Protein AF-G7Q068-F1 (afdb_monomer)

Structure (mmCIF, N/CA/C/O backbone):
data_AF-G7Q068-F1
#
_entry.id   AF-G7Q068-F1
#
loop_
_atom_site.group_PDB
_atom_site.id
_atom_site.type_symbol
_atom_site.label_atom_id
_atom_site.label_alt_id
_atom_site.label_comp_id
_atom_site.label_asym_id
_atom_site.label_entity_id
_atom_site.label_seq_id
_atom_site.pdbx_PDB_ins_code
_atom_site.Cartn_x
_atom_site.Cartn_y
_atom_site.Cartn_z
_atom_site.occupancy
_atom_site.B_iso_or_equiv
_atom_site.auth_seq_id
_atom_site.auth_comp_id
_atom_site.auth_asym_id
_atom_site.auth_atom_id
_atom_site.pdbx_PDB_model_num
ATOM 1 N N . GLU A 1 1 ? -30.791 -3.104 24.856 1.00 81.62 1 GLU A N 1
ATOM 2 C CA . GLU A 1 1 ? -31.524 -4.392 24.750 1.00 81.62 1 GLU A CA 1
ATOM 3 C C . GLU A 1 1 ? -32.665 -4.423 23.731 1.00 81.62 1 GLU A C 1
ATOM 5 O O . GLU A 1 1 ? -32.746 -5.387 22.985 1.00 81.62 1 GLU A O 1
ATOM 10 N N . PHE A 1 2 ? -33.564 -3.428 23.658 1.00 93.94 2 PHE A N 1
ATOM 11 C CA . PHE A 1 2 ? -34.673 -3.449 22.680 1.00 93.94 2 PHE A CA 1
ATOM 12 C C . PHE A 1 2 ? -34.201 -3.574 21.220 1.00 93.94 2 PHE A C 1
ATOM 14 O O . PHE A 1 2 ? -34.739 -4.391 20.489 1.00 93.94 2 PHE A O 1
ATOM 21 N N . ILE A 1 3 ? -33.162 -2.836 20.826 1.00 92.94 3 ILE A N 1
ATOM 22 C CA . ILE A 1 3 ? -32.616 -2.845 19.458 1.00 92.94 3 ILE A CA 1
ATOM 23 C C . ILE A 1 3 ? -31.998 -4.210 19.100 1.00 92.94 3 ILE A C 1
ATOM 25 O O . ILE A 1 3 ? -32.353 -4.803 18.086 1.00 92.94 3 ILE A O 1
ATOM 29 N N . GLU A 1 4 ? -31.159 -4.768 19.976 1.00 92.75 4 GLU A N 1
ATOM 30 C CA . GLU A 1 4 ? -30.537 -6.087 19.768 1.00 92.75 4 GLU A CA 1
ATOM 31 C C . GLU A 1 4 ? -31.563 -7.222 19.651 1.00 92.75 4 GLU A C 1
ATOM 33 O O . GLU A 1 4 ? -31.410 -8.111 18.818 1.00 92.75 4 GLU A O 1
ATOM 38 N N . ARG A 1 5 ? -32.669 -7.168 20.411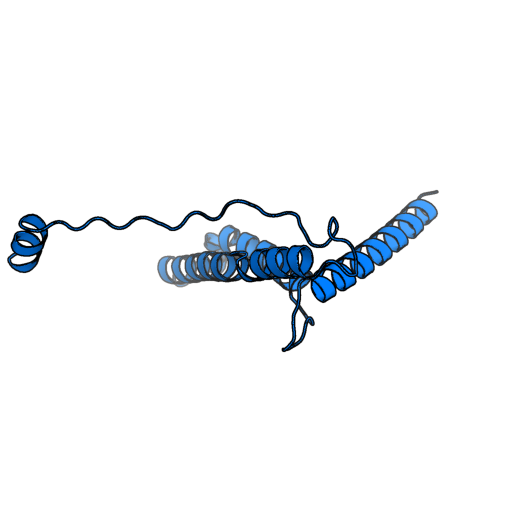 1.00 93.81 5 ARG A N 1
ATOM 39 C CA . ARG A 1 5 ? -33.776 -8.134 20.274 1.00 93.81 5 ARG A CA 1
ATOM 40 C C . ARG A 1 5 ? -34.411 -8.102 18.881 1.00 93.81 5 ARG A C 1
ATOM 42 O O . ARG A 1 5 ? -34.895 -9.130 18.414 1.00 93.81 5 ARG A O 1
ATOM 49 N N . GLN A 1 6 ? -34.392 -6.956 18.206 1.00 93.44 6 GLN A N 1
ATOM 50 C CA . GLN A 1 6 ? -34.951 -6.804 16.864 1.00 93.44 6 GLN A CA 1
ATOM 51 C C . GLN A 1 6 ? -33.960 -7.286 15.803 1.00 93.44 6 GLN A C 1
ATOM 53 O O . GLN A 1 6 ? -34.366 -7.972 14.867 1.00 93.44 6 GLN A O 1
ATOM 58 N N . HIS A 1 7 ? -32.663 -7.025 15.991 1.00 92.62 7 HIS A N 1
ATOM 59 C CA . HIS A 1 7 ? -31.609 -7.605 15.153 1.00 92.62 7 HIS A CA 1
ATOM 60 C C . HIS A 1 7 ? -31.527 -9.131 15.282 1.00 92.62 7 HIS A C 1
ATOM 62 O O . HIS A 1 7 ? -31.313 -9.817 14.286 1.00 92.62 7 HIS A O 1
ATOM 68 N N . ALA A 1 8 ? -31.757 -9.678 16.480 1.00 93.06 8 ALA A N 1
ATOM 69 C CA . ALA A 1 8 ? -31.770 -11.120 16.714 1.00 93.06 8 ALA A CA 1
ATOM 70 C C . ALA A 1 8 ? -32.942 -11.827 16.016 1.00 93.06 8 ALA A C 1
ATOM 72 O O . ALA A 1 8 ? -32.781 -12.952 15.549 1.00 93.06 8 ALA A O 1
ATOM 73 N N . LYS A 1 9 ? -34.104 -11.166 15.912 1.00 93.25 9 LYS A N 1
ATOM 74 C CA . LYS A 1 9 ? -35.264 -11.697 15.178 1.00 93.25 9 LYS A CA 1
ATOM 75 C C . LYS A 1 9 ? -34.979 -11.833 13.682 1.00 93.25 9 LYS A C 1
ATOM 77 O O . LYS A 1 9 ? -35.365 -12.834 13.093 1.00 93.25 9 LYS A O 1
ATOM 82 N N . ASN A 1 10 ? -34.272 -10.862 13.097 1.00 89.00 10 ASN A N 1
ATOM 83 C CA . ASN A 1 10 ? -33.984 -10.801 11.662 1.00 89.00 10 ASN A CA 1
ATOM 84 C C . ASN A 1 10 ? -32.483 -10.587 11.416 1.00 89.00 10 ASN A C 1
ATOM 86 O O . ASN A 1 10 ? -32.036 -9.471 11.133 1.00 89.00 10 ASN A O 1
ATOM 90 N N . ARG A 1 11 ? -31.693 -11.661 11.518 1.00 91.62 11 ARG A N 1
ATOM 91 C CA . ARG A 1 11 ? -30.248 -11.602 11.272 1.00 91.62 11 ARG A CA 1
ATOM 92 C C . ARG A 1 11 ? -29.953 -11.671 9.774 1.00 91.62 11 ARG A C 1
ATOM 94 O O . ARG A 1 11 ? -30.296 -12.649 9.117 1.00 91.62 11 ARG A O 1
ATOM 101 N N . TYR A 1 12 ? -29.283 -10.650 9.250 1.00 93.31 12 TYR A N 1
ATOM 102 C CA . TYR A 1 12 ? -28.780 -10.624 7.878 1.00 93.31 12 TYR A CA 1
ATOM 103 C C . TYR A 1 12 ? -27.284 -10.943 7.854 1.00 93.31 12 TYR A C 1
ATOM 105 O O . TYR A 1 12 ? -26.538 -10.573 8.764 1.00 93.31 12 TYR A O 1
ATOM 113 N N . TYR A 1 13 ? -26.847 -11.638 6.808 1.00 95.44 13 TYR A N 1
ATOM 114 C CA . TYR A 1 13 ? -25.447 -11.993 6.598 1.00 95.44 13 TYR A CA 1
ATOM 115 C C . TYR A 1 13 ? -24.885 -11.193 5.426 1.00 95.44 13 TYR A C 1
ATOM 117 O O . TYR A 1 13 ? -25.555 -11.013 4.410 1.00 95.44 13 TYR 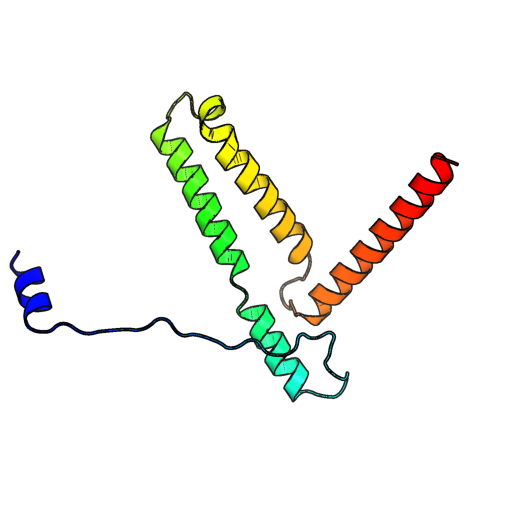A O 1
ATOM 125 N N . TYR A 1 14 ? -23.647 -10.729 5.564 1.00 96.12 14 TYR A N 1
ATOM 126 C CA . TYR A 1 14 ? -22.876 -10.132 4.480 1.00 96.12 14 TYR A CA 1
ATOM 127 C C . TYR A 1 14 ? -21.499 -10.795 4.422 1.00 96.12 14 TYR A C 1
ATOM 129 O O . TYR A 1 14 ? -20.986 -11.271 5.436 1.00 96.12 14 TYR A O 1
ATOM 137 N N . TYR A 1 15 ? -20.907 -10.832 3.230 1.00 97.06 15 TYR A N 1
ATOM 138 C CA . TYR A 1 15 ? -19.615 -11.469 2.990 1.00 97.06 15 TYR A CA 1
ATOM 139 C C . TYR A 1 15 ? -18.624 -10.460 2.424 1.00 97.06 15 TYR A C 1
ATOM 141 O O . TYR A 1 15 ? -18.990 -9.566 1.658 1.00 97.06 15 TYR A O 1
ATOM 149 N N . HIS A 1 16 ? -17.353 -10.618 2.786 1.00 95.81 16 HIS A N 1
ATOM 150 C CA . HIS A 1 16 ? -16.284 -9.815 2.210 1.00 95.81 16 HIS A CA 1
ATOM 151 C C . HIS A 1 16 ? -16.003 -10.263 0.772 1.00 95.81 16 HIS A C 1
ATOM 153 O O . HIS A 1 16 ? -15.873 -11.458 0.499 1.00 95.81 16 HIS A O 1
ATOM 159 N N . ARG A 1 17 ? -15.896 -9.307 -0.156 1.00 94.75 17 ARG A N 1
ATOM 160 C CA . ARG A 1 17 ? -15.625 -9.606 -1.564 1.00 94.75 17 ARG A CA 1
ATOM 161 C C . ARG A 1 17 ? -14.189 -10.099 -1.732 1.00 94.75 17 ARG A C 1
ATOM 163 O O . ARG A 1 17 ? -13.253 -9.433 -1.308 1.00 94.75 17 ARG A O 1
ATOM 170 N N . GLN A 1 18 ? -14.020 -11.233 -2.404 1.00 95.06 18 GLN A N 1
ATOM 171 C CA . GLN A 1 18 ? -12.710 -11.801 -2.713 1.00 95.06 18 GLN A CA 1
ATOM 172 C C . GLN A 1 18 ? -12.400 -11.615 -4.199 1.00 95.06 18 GLN A C 1
ATOM 174 O O . GLN A 1 18 ? -13.175 -12.033 -5.060 1.00 95.06 18 GLN A O 1
ATOM 179 N N . TYR A 1 19 ? -11.268 -10.983 -4.497 1.00 94.25 19 TYR A N 1
ATOM 180 C CA . TYR A 1 19 ? -10.754 -10.845 -5.857 1.00 94.25 19 TYR A CA 1
ATOM 181 C C . TYR A 1 19 ? -9.616 -11.837 -6.066 1.00 94.25 19 TYR A C 1
ATOM 183 O O . TYR A 1 19 ? -8.690 -11.903 -5.258 1.00 94.25 19 TYR A O 1
ATOM 191 N N . ARG A 1 20 ? -9.677 -12.606 -7.154 1.00 94.31 20 ARG A N 1
ATOM 192 C CA . ARG A 1 20 ? -8.559 -13.459 -7.570 1.00 94.31 20 ARG A CA 1
ATOM 193 C C . ARG A 1 20 ? -7.457 -12.581 -8.162 1.00 94.31 20 ARG A C 1
ATOM 195 O O . ARG A 1 20 ? -7.749 -11.514 -8.702 1.00 94.31 20 ARG A O 1
ATOM 202 N N . ARG A 1 21 ? -6.206 -13.028 -8.043 1.00 92.50 21 ARG A N 1
ATOM 203 C CA . ARG A 1 21 ? -5.068 -12.356 -8.677 1.00 92.50 21 ARG A CA 1
ATOM 204 C C . ARG A 1 21 ? -5.136 -12.528 -10.193 1.00 92.50 21 ARG A C 1
ATOM 206 O O . ARG A 1 21 ? -5.491 -13.597 -10.684 1.00 92.50 21 ARG A O 1
ATOM 213 N N . VAL A 1 22 ? -4.800 -11.451 -10.878 1.00 93.38 22 VAL A N 1
ATOM 214 C CA . VAL A 1 22 ? -4.618 -11.291 -12.318 1.00 93.38 22 VAL A CA 1
ATOM 215 C C . VAL A 1 22 ? -3.109 -11.129 -12.567 1.00 93.38 22 VAL A C 1
ATOM 217 O O . VAL A 1 22 ? -2.410 -10.670 -11.656 1.00 93.38 22 VAL A O 1
ATOM 220 N N . PRO A 1 23 ? -2.597 -11.504 -13.752 1.00 93.69 23 PRO A N 1
ATOM 221 C CA . PRO A 1 23 ? -1.246 -11.156 -14.187 1.00 93.69 23 PRO A CA 1
ATOM 222 C C . PRO A 1 23 ? -0.899 -9.676 -13.978 1.00 93.69 23 PRO A C 1
ATOM 224 O O . PRO A 1 23 ? -1.726 -8.787 -14.197 1.00 93.69 23 PRO A O 1
ATOM 227 N N . ASP A 1 24 ? 0.340 -9.415 -13.565 1.00 91.56 24 ASP A N 1
ATOM 228 C CA . ASP A 1 24 ? 0.842 -8.056 -13.378 1.00 91.56 24 ASP A CA 1
ATOM 229 C C . ASP A 1 24 ? 1.277 -7.431 -14.713 1.00 91.56 24 ASP A C 1
ATOM 231 O O . ASP A 1 24 ? 1.470 -8.094 -15.735 1.00 91.56 24 ASP A O 1
ATOM 235 N N . ILE A 1 25 ? 1.509 -6.117 -14.699 1.00 92.81 25 ILE A N 1
ATOM 236 C CA . ILE A 1 25 ? 1.823 -5.344 -15.908 1.00 92.81 25 ILE A CA 1
ATOM 237 C C . ILE A 1 25 ? 3.124 -5.764 -16.615 1.00 92.81 25 ILE A C 1
ATOM 239 O O . ILE A 1 25 ? 3.342 -5.405 -17.768 1.00 92.81 25 ILE A O 1
ATOM 243 N N . THR A 1 26 ? 3.999 -6.508 -15.938 1.00 92.62 26 THR A N 1
ATOM 244 C CA . THR A 1 26 ? 5.253 -7.030 -16.496 1.00 92.62 26 THR A CA 1
ATOM 245 C C . THR A 1 26 ? 5.045 -8.179 -17.477 1.00 92.62 26 THR A C 1
ATOM 247 O O . THR A 1 26 ? 5.907 -8.409 -18.320 1.00 92.62 26 THR A O 1
ATOM 250 N N . GLU A 1 27 ? 3.929 -8.897 -17.362 1.00 92.69 27 GLU A N 1
ATOM 251 C CA . GLU A 1 27 ? 3.601 -10.055 -18.203 1.00 92.69 27 GLU A CA 1
ATOM 252 C C . GLU A 1 27 ? 2.722 -9.664 -19.403 1.00 92.69 27 GLU A C 1
ATOM 254 O O . GLU A 1 27 ? 2.608 -10.414 -20.374 1.00 92.69 27 GLU A O 1
ATOM 259 N N . CYS A 1 28 ? 2.125 -8.470 -19.364 1.00 93.12 28 CYS A N 1
ATOM 260 C CA . CYS A 1 28 ? 1.285 -7.957 -20.437 1.00 93.12 28 CYS A CA 1
ATOM 261 C C . CYS A 1 28 ? 2.099 -7.520 -21.664 1.00 93.12 28 CYS A C 1
ATOM 263 O O . CYS A 1 28 ? 3.161 -6.905 -21.562 1.00 93.12 28 CYS A O 1
ATOM 265 N N . LYS A 1 29 ? 1.543 -7.769 -22.855 1.00 93.06 29 LYS A N 1
ATOM 266 C CA . LYS A 1 29 ? 2.064 -7.223 -24.117 1.00 93.06 29 LYS A CA 1
ATOM 267 C C . LYS A 1 29 ? 1.694 -5.743 -24.241 1.00 93.06 29 LYS A C 1
ATOM 269 O O . LYS A 1 29 ? 0.614 -5.337 -23.826 1.00 93.06 29 LYS A O 1
ATOM 274 N N . GLU A 1 30 ? 2.547 -4.948 -24.885 1.00 88.19 30 GLU A N 1
ATOM 275 C CA . GLU A 1 30 ? 2.393 -3.482 -24.952 1.00 88.19 30 GLU A CA 1
ATOM 276 C C . GLU A 1 30 ? 1.075 -3.008 -25.590 1.00 88.19 30 GLU A C 1
ATOM 278 O O . GLU A 1 30 ? 0.535 -1.983 -25.183 1.00 88.19 30 GLU A O 1
ATOM 283 N N . ASN A 1 31 ? 0.538 -3.769 -26.548 1.00 90.50 31 ASN A N 1
ATOM 284 C CA . ASN A 1 31 ? -0.697 -3.434 -27.267 1.00 90.50 31 ASN A CA 1
ATOM 285 C C . ASN A 1 31 ? -1.934 -4.198 -26.762 1.00 90.50 31 ASN A C 1
ATOM 287 O O . ASN A 1 31 ? -3.018 -4.041 -27.322 1.00 90.50 31 ASN A O 1
ATOM 291 N N . ASP A 1 32 ? -1.795 -5.038 -25.733 1.00 94.62 32 ASP A N 1
ATOM 292 C CA . ASP A 1 32 ? -2.920 -5.786 -25.167 1.00 94.62 32 ASP A CA 1
ATOM 293 C C . ASP A 1 32 ? -3.633 -4.954 -24.095 1.00 94.62 32 ASP A C 1
ATOM 295 O O . ASP A 1 32 ? -3.291 -4.972 -22.911 1.00 94.62 32 ASP A O 1
ATOM 299 N N . ILE A 1 33 ? -4.641 -4.197 -24.530 1.00 93.06 33 ILE A N 1
ATOM 300 C CA . ILE A 1 33 ? -5.396 -3.284 -23.664 1.00 93.06 33 ILE A CA 1
ATOM 301 C C . ILE A 1 33 ? -6.173 -4.043 -22.578 1.00 93.06 33 ILE A C 1
ATOM 303 O O . ILE A 1 33 ? -6.342 -3.509 -21.484 1.00 93.06 33 ILE A O 1
ATOM 307 N N . LEU A 1 34 ? -6.627 -5.274 -22.842 1.00 94.44 34 LEU A N 1
ATOM 308 C CA . LEU A 1 34 ? -7.399 -6.047 -21.865 1.00 94.44 34 LEU A CA 1
ATOM 309 C C . LEU A 1 34 ? -6.511 -6.469 -20.695 1.00 94.44 34 LEU A C 1
ATOM 311 O O . LEU A 1 34 ? -6.859 -6.204 -19.545 1.00 94.44 34 LEU A O 1
ATOM 315 N N . CYS A 1 35 ? -5.328 -7.017 -20.988 1.00 94.31 35 CYS A N 1
ATOM 316 C CA . CYS A 1 35 ? -4.350 -7.360 -19.954 1.00 94.31 35 CYS A CA 1
ATOM 317 C C . CYS A 1 35 ? -3.943 -6.122 -19.141 1.00 94.31 35 CYS A C 1
ATOM 319 O O . CYS A 1 35 ? -3.974 -6.133 -17.909 1.00 94.31 35 CYS A O 1
ATOM 321 N N . LEU A 1 36 ? -3.629 -5.016 -19.828 1.00 94.12 36 LEU A N 1
ATOM 322 C CA . LEU A 1 36 ? -3.227 -3.766 -19.178 1.00 94.12 36 LEU A CA 1
ATOM 323 C C . LEU A 1 36 ? -4.325 -3.201 -18.272 1.00 94.12 36 LEU A C 1
ATOM 325 O O . LEU A 1 36 ? -4.027 -2.720 -17.178 1.00 94.12 36 LEU A O 1
ATOM 329 N N . PHE A 1 37 ? -5.583 -3.273 -18.703 1.00 94.75 37 PHE A N 1
ATOM 330 C CA . PHE A 1 37 ? -6.719 -2.804 -17.921 1.00 94.75 37 PHE A CA 1
ATOM 331 C C . PHE A 1 37 ? -6.900 -3.620 -16.639 1.00 94.75 37 PHE A C 1
ATOM 333 O O . PHE A 1 37 ? -7.050 -3.044 -15.559 1.00 94.75 37 PHE A O 1
ATOM 340 N N . GLU A 1 38 ? -6.869 -4.950 -16.724 1.00 94.00 38 GLU A N 1
ATOM 341 C CA . GLU A 1 38 ? -7.047 -5.796 -15.543 1.00 94.00 38 GLU A CA 1
ATOM 342 C C . GLU A 1 38 ? -5.881 -5.653 -14.554 1.00 94.00 38 GLU A C 1
ATOM 344 O O . GLU A 1 38 ? -6.122 -5.539 -13.346 1.00 94.00 38 GLU A O 1
ATOM 349 N N . ALA A 1 39 ? -4.644 -5.562 -15.057 1.00 95.12 39 ALA A N 1
ATOM 350 C CA . ALA A 1 39 ? -3.450 -5.306 -14.255 1.00 95.12 39 ALA A CA 1
ATOM 351 C C . ALA A 1 39 ? -3.503 -3.930 -13.568 1.00 95.12 39 ALA A C 1
ATOM 353 O O . ALA A 1 39 ? -3.188 -3.799 -12.383 1.00 95.12 39 ALA A O 1
ATOM 354 N N . GLU A 1 40 ? -3.960 -2.888 -14.269 1.00 94.25 40 GLU A N 1
ATOM 355 C CA . GLU A 1 40 ? -4.130 -1.564 -13.668 1.00 94.25 40 GLU A CA 1
ATOM 356 C C . GLU A 1 40 ? -5.225 -1.569 -12.593 1.00 94.25 40 GLU A C 1
ATOM 358 O O . GLU A 1 40 ? -5.061 -0.962 -11.532 1.00 94.25 40 GLU A O 1
ATOM 363 N N . MET A 1 41 ? -6.320 -2.295 -12.820 1.00 94.44 41 MET A N 1
ATOM 364 C CA . MET A 1 41 ? -7.373 -2.465 -11.820 1.00 94.44 41 MET A CA 1
ATOM 365 C C . MET A 1 41 ? -6.903 -3.273 -10.608 1.00 94.44 41 MET A C 1
ATOM 367 O O . MET A 1 41 ? -7.359 -3.005 -9.498 1.00 94.44 41 MET A O 1
ATOM 371 N N . GLN A 1 42 ? -6.007 -4.248 -10.785 1.00 94.31 42 GLN A N 1
ATOM 372 C CA . GLN A 1 42 ? -5.354 -4.945 -9.676 1.00 94.31 42 GLN A CA 1
ATOM 373 C C . GLN A 1 42 ? -4.523 -3.974 -8.841 1.00 94.31 42 GLN A C 1
ATOM 375 O O . GLN A 1 42 ? -4.801 -3.826 -7.655 1.00 94.31 42 GLN A O 1
ATOM 380 N N . TRP A 1 43 ? -3.620 -3.232 -9.479 1.00 93.75 43 TRP A N 1
ATOM 381 C CA . TRP A 1 43 ? -2.753 -2.266 -8.805 1.00 93.75 43 TRP A CA 1
ATOM 382 C C . TRP A 1 43 ? -3.542 -1.162 -8.076 1.00 93.75 43 TRP A C 1
ATOM 384 O O . TRP A 1 43 ? -3.214 -0.790 -6.954 1.00 93.75 43 TRP A O 1
ATOM 394 N N . ARG A 1 44 ? -4.654 -0.675 -8.649 1.00 92.19 44 ARG A N 1
ATOM 395 C CA . ARG A 1 44 ? -5.542 0.301 -7.979 1.00 92.19 44 ARG A CA 1
ATOM 396 C C . ARG A 1 44 ? -6.254 -0.258 -6.746 1.00 92.19 44 ARG A C 1
ATOM 398 O O . ARG A 1 44 ? -6.667 0.519 -5.888 1.00 92.19 44 ARG A O 1
ATOM 405 N N . ARG A 1 45 ? -6.473 -1.575 -6.691 1.00 91.94 45 ARG A N 1
ATOM 406 C CA . ARG A 1 45 ? -7.138 -2.254 -5.569 1.00 91.94 45 ARG A CA 1
ATOM 407 C C . ARG A 1 45 ? -6.171 -2.653 -4.461 1.00 91.94 45 ARG A C 1
ATOM 409 O O . ARG A 1 45 ? -6.647 -3.059 -3.401 1.00 91.94 45 ARG A O 1
ATOM 416 N N . ASP A 1 46 ? -4.864 -2.582 -4.690 1.00 87.00 46 ASP A N 1
ATOM 417 C CA . ASP A 1 46 ? -3.897 -2.984 -3.679 1.00 87.00 46 ASP A CA 1
ATOM 418 C C . ASP A 1 46 ? -4.026 -2.115 -2.419 1.00 87.00 46 ASP A C 1
ATOM 420 O O . ASP A 1 46 ? -4.166 -0.892 -2.454 1.00 87.00 46 ASP A O 1
ATOM 424 N N . VAL A 1 47 ? -4.059 -2.792 -1.270 1.00 89.00 47 VAL A N 1
ATOM 425 C CA . VAL A 1 47 ? -4.650 -2.288 -0.014 1.00 89.00 47 VAL A CA 1
ATOM 426 C C . VAL A 1 47 ? -3.651 -1.456 0.810 1.00 89.00 47 VAL A C 1
ATOM 428 O O . VAL A 1 47 ? -3.880 -1.151 1.978 1.00 8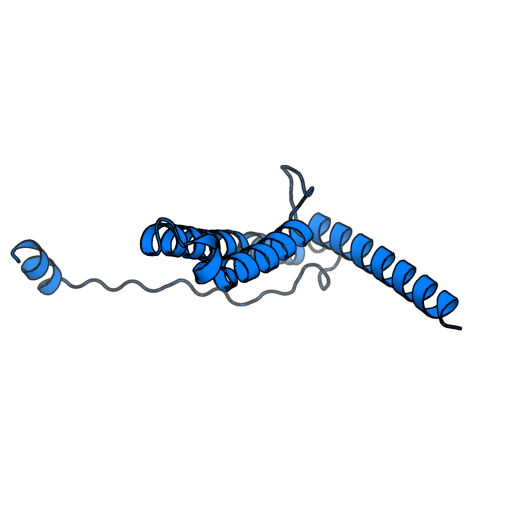9.00 47 VAL A O 1
ATOM 431 N N . ASP A 1 48 ? -2.532 -1.045 0.215 1.00 92.81 48 ASP A N 1
ATOM 432 C CA . ASP A 1 48 ? -1.397 -0.459 0.939 1.00 92.81 48 ASP A CA 1
ATOM 433 C C . ASP A 1 48 ? -1.752 0.826 1.698 1.00 92.81 48 ASP A C 1
ATOM 435 O O . ASP A 1 48 ? -1.243 1.063 2.794 1.00 92.81 48 ASP A O 1
ATOM 439 N N . ARG A 1 49 ? -2.672 1.639 1.163 1.00 91.50 49 ARG A N 1
ATOM 440 C CA . ARG 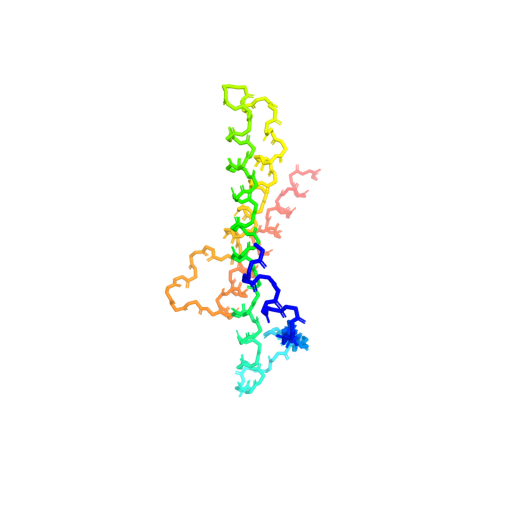A 1 49 ? -3.132 2.857 1.844 1.00 91.50 49 ARG A CA 1
ATOM 441 C C . ARG A 1 49 ? -3.807 2.542 3.179 1.00 91.50 49 ARG A C 1
ATOM 443 O O . ARG A 1 49 ? -3.551 3.220 4.171 1.00 91.50 49 ARG A O 1
ATOM 450 N N . GLU A 1 50 ? -4.640 1.505 3.219 1.00 94.00 50 GLU A N 1
ATOM 451 C CA . GLU A 1 50 ? -5.322 1.113 4.454 1.00 94.00 50 GLU A CA 1
ATOM 452 C C . GLU A 1 50 ? -4.368 0.445 5.444 1.00 94.00 50 GLU A C 1
ATOM 454 O O . GLU A 1 50 ? -4.520 0.619 6.651 1.00 94.00 50 GLU A O 1
ATOM 459 N N . ILE A 1 51 ? -3.328 -0.242 4.962 1.00 95.75 51 ILE A N 1
ATOM 460 C CA . ILE A 1 51 ? -2.266 -0.776 5.827 1.00 95.75 51 ILE A CA 1
ATOM 461 C C . ILE A 1 51 ? -1.570 0.369 6.577 1.00 95.75 51 ILE A C 1
ATOM 463 O O . ILE A 1 51 ? -1.430 0.304 7.802 1.00 95.75 51 ILE A O 1
ATOM 467 N N . VAL A 1 52 ? -1.203 1.447 5.874 1.00 96.25 52 VAL A N 1
ATOM 468 C CA . VAL A 1 52 ? -0.611 2.643 6.498 1.00 96.25 52 VAL A CA 1
ATOM 469 C C . VAL A 1 52 ? -1.576 3.263 7.512 1.00 96.25 52 VAL A C 1
ATOM 471 O O . VAL A 1 52 ? -1.164 3.567 8.633 1.00 96.25 52 VAL A O 1
ATOM 474 N N . ASN A 1 53 ? -2.864 3.393 7.170 1.00 96.06 53 ASN A N 1
ATOM 475 C CA . ASN A 1 53 ? -3.881 3.930 8.083 1.00 96.06 53 ASN A CA 1
ATOM 476 C C . ASN A 1 53 ? -3.997 3.102 9.373 1.00 96.06 53 ASN A C 1
ATOM 478 O O . ASN A 1 53 ? -4.069 3.668 10.466 1.00 96.06 53 ASN A O 1
ATOM 482 N N . ILE A 1 54 ? -3.987 1.768 9.271 1.00 97.00 54 ILE A N 1
ATOM 483 C CA . ILE A 1 54 ? -4.071 0.863 10.427 1.00 97.00 54 ILE A CA 1
ATOM 484 C C . ILE A 1 54 ? -2.855 1.037 11.340 1.00 97.00 54 ILE A C 1
ATOM 486 O O . ILE A 1 54 ? -3.010 1.141 12.558 1.00 97.00 54 ILE A O 1
ATOM 490 N N . ILE A 1 55 ? -1.646 1.091 10.781 1.00 96.56 55 ILE A N 1
ATOM 491 C CA . ILE A 1 55 ? -0.419 1.242 11.578 1.00 96.56 55 ILE A CA 1
ATOM 492 C C . ILE A 1 55 ? -0.355 2.634 12.209 1.00 96.56 55 ILE A C 1
ATOM 494 O O . ILE A 1 55 ? -0.032 2.764 13.389 1.00 96.56 55 ILE A O 1
ATOM 498 N N . GLN A 1 56 ? -0.776 3.671 11.485 1.00 95.81 56 GLN A N 1
ATOM 499 C CA . GLN A 1 56 ? -0.907 5.011 12.046 1.00 95.81 56 GLN A CA 1
ATOM 500 C C . GLN A 1 56 ? -1.926 5.051 13.197 1.00 95.81 56 GLN A C 1
ATOM 502 O O . GLN A 1 56 ? -1.697 5.720 14.207 1.00 95.81 56 GLN A O 1
ATOM 507 N N . ALA A 1 57 ? -3.049 4.337 13.077 1.00 96.62 57 ALA A N 1
ATOM 508 C CA . ALA A 1 57 ? -4.040 4.231 14.145 1.00 96.62 57 ALA A CA 1
ATOM 509 C C . ALA A 1 57 ? -3.477 3.509 15.380 1.00 96.62 57 ALA A C 1
ATOM 511 O O . ALA A 1 57 ? -3.744 3.938 16.502 1.00 96.62 57 ALA A O 1
ATOM 512 N N . ARG A 1 58 ? -2.652 2.469 15.192 1.00 95.31 58 ARG A N 1
ATOM 513 C CA . ARG A 1 58 ? -1.941 1.790 16.291 1.00 95.31 58 ARG A CA 1
ATOM 514 C C . ARG A 1 58 ? -0.985 2.730 17.014 1.00 95.31 58 ARG A C 1
ATOM 516 O O . ARG A 1 58 ? -1.031 2.794 18.239 1.00 95.31 58 ARG A O 1
ATOM 523 N N . LEU A 1 59 ? -0.202 3.510 16.271 1.00 94.31 59 LEU A N 1
ATOM 524 C CA . LEU A 1 59 ? 0.709 4.493 16.855 1.00 94.31 59 LEU A CA 1
ATOM 525 C C . LEU A 1 59 ? -0.048 5.542 17.687 1.00 94.31 59 LEU A C 1
ATOM 527 O O . LEU A 1 59 ? 0.305 5.796 18.836 1.00 94.31 59 LEU A O 1
ATOM 531 N N . LYS A 1 60 ? -1.145 6.094 17.148 1.00 94.31 60 LYS A N 1
ATOM 532 C CA . LYS A 1 60 ? -2.011 7.039 17.879 1.00 94.31 60 LYS A CA 1
ATOM 533 C C . LYS A 1 60 ? -2.627 6.409 19.131 1.00 94.31 60 LYS A C 1
ATOM 535 O O . LYS A 1 60 ? -2.694 7.052 20.175 1.00 94.31 60 LYS A O 1
ATOM 540 N N . ALA A 1 61 ? -3.067 5.154 19.040 1.00 95.56 61 ALA A N 1
ATOM 541 C CA . ALA A 1 61 ? -3.622 4.427 20.176 1.00 95.56 61 ALA A CA 1
ATOM 542 C C . ALA A 1 61 ? -2.572 4.188 21.271 1.00 95.56 61 ALA A C 1
ATOM 544 O O . ALA A 1 61 ? -2.894 4.322 22.450 1.00 95.56 61 ALA A O 1
ATOM 545 N N . CYS A 1 62 ? -1.332 3.871 20.893 1.00 94.81 62 CYS A N 1
ATOM 546 C CA . CYS A 1 62 ? -0.222 3.71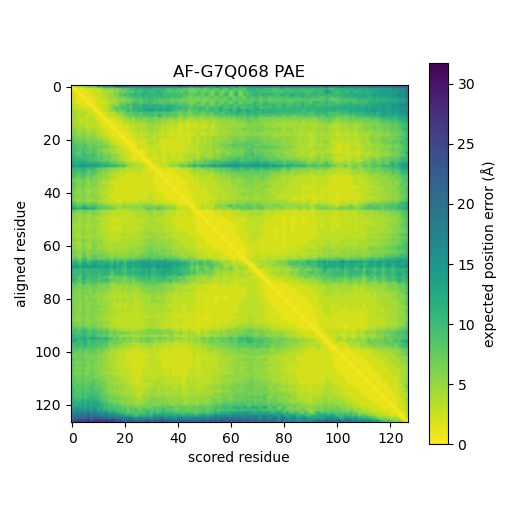5 21.827 1.00 94.81 62 CYS A CA 1
ATOM 547 C C . CYS A 1 62 ? 0.083 5.040 22.542 1.00 94.81 62 CYS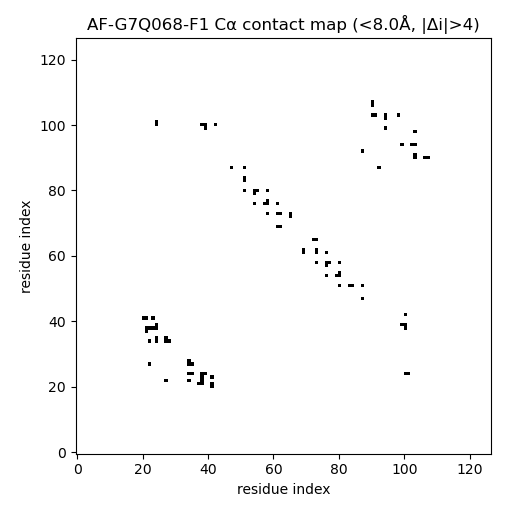 A C 1
ATOM 549 O O . CYS A 1 62 ? 0.055 5.106 23.771 1.00 94.81 62 CYS A O 1
ATOM 551 N N . GLN A 1 63 ? 0.216 6.131 21.780 1.00 93.50 63 GLN A N 1
ATOM 552 C CA . GLN A 1 63 ? 0.455 7.467 22.328 1.00 93.50 63 GLN A CA 1
ATOM 553 C C . GLN A 1 63 ? -0.622 7.886 23.341 1.00 93.50 63 GLN A C 1
ATOM 555 O O . GLN A 1 63 ? -0.305 8.417 24.406 1.00 93.50 63 GLN A O 1
ATOM 560 N N . GLN A 1 64 ? -1.896 7.611 23.041 1.00 94.25 64 GLN A N 1
ATOM 561 C CA . GLN A 1 64 ? -3.004 7.934 23.940 1.00 94.25 64 GLN A CA 1
ATOM 562 C C . GLN A 1 64 ? -3.015 7.071 25.213 1.00 94.25 64 GLN A C 1
ATOM 564 O O . GLN A 1 64 ? -3.423 7.556 26.267 1.00 94.25 64 GLN A O 1
ATOM 569 N N . ARG A 1 65 ? -2.595 5.801 25.132 1.00 93.88 65 ARG A N 1
ATOM 570 C CA . ARG A 1 65 ? -2.559 4.880 26.283 1.00 93.88 65 ARG A CA 1
ATOM 571 C C . ARG A 1 65 ? -1.424 5.197 27.253 1.00 93.88 65 ARG A C 1
ATOM 573 O O . ARG A 1 65 ? -1.605 5.037 28.455 1.00 93.88 65 ARG A O 1
ATOM 580 N N . GLU A 1 66 ? -0.274 5.625 26.744 1.00 91.75 66 GLU A N 1
ATOM 581 C CA . GLU A 1 66 ? 0.947 5.793 27.543 1.00 91.75 66 GLU A CA 1
ATOM 582 C C . GLU A 1 66 ? 1.140 7.207 28.107 1.00 91.75 66 GLU A C 1
ATOM 584 O O . GLU A 1 66 ? 1.920 7.408 29.042 1.00 91.75 66 GLU A O 1
ATOM 589 N N . GLY A 1 67 ? 0.422 8.201 27.574 1.00 91.00 67 GLY A N 1
ATOM 590 C CA . GLY A 1 67 ? 0.422 9.561 28.107 1.00 91.00 67 GLY A CA 1
ATOM 591 C C . GLY A 1 67 ? 1.798 10.219 28.004 1.00 91.00 67 GLY A C 1
ATOM 592 O O . GLY A 1 67 ? 2.292 10.454 26.909 1.00 91.00 67 GLY A O 1
ATOM 593 N N . HIS A 1 68 ? 2.427 10.557 29.132 1.00 86.44 68 HIS A N 1
ATOM 594 C CA . HIS A 1 68 ? 3.709 11.277 29.146 1.00 86.44 68 HIS A CA 1
ATOM 595 C C . HIS A 1 68 ? 4.930 10.403 28.821 1.00 86.44 68 HIS A C 1
ATOM 597 O O . HIS A 1 68 ? 5.914 10.920 28.292 1.00 86.44 68 HIS A O 1
ATOM 603 N N . ASN A 1 69 ? 4.853 9.088 29.051 1.00 89.31 69 ASN A N 1
ATOM 604 C CA . ASN A 1 69 ? 5.976 8.162 28.842 1.00 89.31 69 ASN A CA 1
ATOM 605 C C . ASN A 1 69 ? 5.977 7.498 27.454 1.00 89.31 69 ASN A C 1
ATOM 607 O O . ASN A 1 69 ? 6.738 6.560 27.216 1.00 89.31 69 ASN A O 1
ATOM 611 N N . TYR A 1 70 ? 5.180 8.021 26.516 1.00 86.00 70 TYR A N 1
ATOM 612 C CA . TYR A 1 70 ? 4.983 7.415 25.196 1.00 86.00 70 TYR A CA 1
ATOM 613 C C . TYR A 1 70 ? 6.267 7.244 24.371 1.00 86.00 70 TYR A C 1
ATOM 615 O O . TYR A 1 70 ? 6.349 6.400 23.487 1.00 86.00 70 TYR A O 1
ATOM 623 N N . LYS A 1 71 ? 7.290 8.062 24.641 1.00 84.50 71 LYS A N 1
ATOM 624 C CA . LYS A 1 71 ? 8.546 8.049 23.880 1.00 84.50 71 LYS A CA 1
ATOM 625 C C . LYS A 1 71 ? 9.376 6.787 24.106 1.00 84.50 71 LYS A C 1
ATOM 627 O O . LYS A 1 71 ? 10.136 6.414 23.222 1.00 84.50 71 LYS A O 1
ATOM 632 N N . GLN A 1 72 ? 9.283 6.180 25.288 1.00 88.12 72 GLN A N 1
ATOM 633 C CA . GLN A 1 72 ? 10.059 4.982 25.621 1.00 88.12 72 GLN A CA 1
ATOM 634 C C . GLN A 1 72 ? 9.272 3.704 25.344 1.00 88.12 72 GLN A C 1
ATOM 636 O O . GLN A 1 72 ? 9.844 2.731 24.861 1.00 88.12 72 GLN A O 1
ATOM 641 N N . ASN A 1 73 ? 7.971 3.717 25.627 1.00 90.81 73 ASN A N 1
ATOM 642 C CA . ASN A 1 73 ? 7.157 2.512 25.598 1.00 90.81 73 ASN A CA 1
ATOM 643 C C . ASN A 1 73 ? 6.578 2.222 24.185 1.00 90.81 73 ASN A C 1
ATOM 645 O O . ASN A 1 73 ? 6.596 1.060 23.782 1.00 90.81 73 ASN A O 1
ATOM 649 N N . CYS A 1 74 ? 6.239 3.240 23.371 1.00 93.38 74 CYS A N 1
ATOM 650 C CA . CYS A 1 74 ? 5.786 3.080 21.969 1.00 93.38 74 CYS A CA 1
ATOM 651 C C . CYS A 1 74 ? 6.909 2.944 20.915 1.00 93.38 74 CYS A C 1
ATOM 653 O O . CYS A 1 74 ? 6.681 3.209 19.729 1.00 93.38 74 CYS A O 1
ATOM 655 N N . SER A 1 75 ? 8.148 2.616 21.293 1.00 92.75 75 SER A N 1
ATOM 656 C CA . SER A 1 75 ? 9.274 2.588 20.338 1.00 92.75 75 SER A CA 1
ATOM 657 C C . SER A 1 75 ? 9.035 1.625 19.170 1.00 92.75 75 SER A C 1
ATOM 659 O O . SER A 1 75 ? 9.288 1.971 18.018 1.00 92.75 75 SER A O 1
ATOM 661 N N . LYS A 1 76 ? 8.442 0.461 19.447 1.00 94.19 76 LYS A N 1
ATOM 662 C CA . LYS A 1 76 ? 8.147 -0.570 18.442 1.00 94.19 76 LYS A CA 1
ATOM 663 C C . LYS A 1 76 ? 7.106 -0.116 17.424 1.00 94.19 76 LYS A C 1
ATOM 665 O O . LYS A 1 76 ? 7.244 -0.381 16.234 1.00 94.19 76 LYS A O 1
ATOM 670 N N . GLU A 1 77 ? 6.052 0.562 17.867 1.00 94.12 77 GLU A N 1
ATOM 671 C CA . GLU A 1 77 ? 5.006 1.095 16.994 1.00 94.12 77 GLU A CA 1
ATOM 672 C C . GLU A 1 77 ? 5.551 2.207 16.097 1.00 94.12 77 GLU A C 1
ATOM 674 O O . GLU A 1 77 ? 5.145 2.316 14.938 1.00 94.12 77 GLU A O 1
ATOM 679 N N . VAL A 1 78 ? 6.481 3.015 16.616 1.00 93.31 78 VAL A N 1
ATOM 680 C CA . VAL A 1 78 ? 7.183 4.033 15.827 1.00 93.31 78 VAL A CA 1
ATOM 681 C C . VAL A 1 78 ? 8.057 3.369 14.768 1.00 93.31 78 VAL A C 1
ATOM 683 O O . VAL A 1 78 ? 7.946 3.735 13.601 1.00 93.31 78 VAL A O 1
ATOM 686 N N . GLU A 1 79 ? 8.862 2.371 15.133 1.00 95.38 79 GLU A N 1
ATOM 687 C CA . GLU A 1 79 ? 9.699 1.617 14.190 1.00 95.38 79 GLU A CA 1
ATOM 688 C C . GLU A 1 79 ? 8.850 0.996 13.071 1.00 95.38 79 GLU A C 1
ATOM 690 O O . GLU A 1 79 ? 9.076 1.284 11.893 1.00 95.38 79 GLU A O 1
ATOM 695 N N . GLN A 1 80 ? 7.783 0.271 13.425 1.00 95.62 80 GLN A N 1
ATOM 696 C CA . GLN A 1 80 ? 6.851 -0.313 12.452 1.00 95.62 80 GLN A CA 1
ATOM 697 C C . GLN A 1 80 ? 6.230 0.741 11.530 1.00 95.62 80 GLN A C 1
ATOM 699 O O . GLN A 1 80 ? 6.083 0.518 10.326 1.00 95.62 80 GLN A O 1
ATOM 704 N N . PHE A 1 81 ? 5.859 1.902 12.075 1.00 96.25 81 PHE A N 1
ATOM 705 C CA . PHE A 1 81 ? 5.335 2.996 11.268 1.00 96.25 81 PHE A CA 1
ATOM 706 C C . PHE A 1 81 ? 6.394 3.545 10.311 1.00 96.25 81 PHE A C 1
ATOM 708 O O . PHE A 1 81 ? 6.079 3.769 9.145 1.00 96.25 81 PHE A O 1
ATOM 715 N N . THR A 1 82 ? 7.639 3.729 10.757 1.00 96.00 82 THR A N 1
ATOM 716 C CA . THR A 1 82 ? 8.717 4.238 9.896 1.00 96.00 82 THR A CA 1
ATOM 717 C C . THR A 1 82 ? 9.055 3.282 8.759 1.00 96.00 82 THR A C 1
ATOM 719 O O . THR A 1 82 ? 9.217 3.731 7.625 1.00 96.00 82 THR A O 1
ATOM 722 N N . GLU A 1 83 ? 9.088 1.976 9.022 1.00 96.62 83 GLU A N 1
ATOM 723 C CA . GLU A 1 83 ? 9.338 0.957 8.003 1.00 96.62 83 GLU A CA 1
ATOM 724 C C . GLU A 1 83 ? 8.237 0.950 6.940 1.00 96.62 83 GLU A C 1
ATOM 726 O O . GLU A 1 83 ? 8.520 1.023 5.742 1.00 96.62 83 GLU A O 1
ATOM 731 N N . VAL A 1 84 ? 6.968 0.923 7.363 1.00 96.69 84 VAL A N 1
ATOM 732 C CA . VAL A 1 84 ? 5.845 0.876 6.420 1.00 96.69 84 VAL A CA 1
ATOM 733 C C . VAL A 1 84 ? 5.657 2.203 5.693 1.00 96.69 84 VAL A C 1
ATOM 735 O O . VAL A 1 84 ? 5.377 2.201 4.494 1.00 96.69 84 VAL A O 1
ATOM 738 N N . ALA A 1 85 ? 5.860 3.336 6.366 1.00 96.25 85 ALA A N 1
ATOM 739 C CA . ALA A 1 85 ? 5.817 4.646 5.727 1.00 96.25 85 ALA A CA 1
ATOM 740 C C . ALA A 1 85 ? 6.908 4.774 4.659 1.00 96.25 85 ALA A C 1
ATOM 742 O O . ALA A 1 85 ? 6.608 5.206 3.547 1.00 96.25 85 ALA A O 1
ATOM 743 N N . LYS A 1 86 ? 8.138 4.330 4.956 1.00 96.31 86 LYS A N 1
ATOM 744 C CA . LYS A 1 86 ? 9.238 4.318 3.987 1.00 96.31 86 LYS A CA 1
ATOM 745 C C . LYS A 1 86 ? 8.921 3.412 2.799 1.00 96.31 86 LYS A C 1
ATOM 747 O O . LYS A 1 86 ? 8.994 3.863 1.663 1.00 96.31 86 LYS A O 1
ATOM 752 N N . ALA A 1 87 ? 8.459 2.184 3.039 1.00 95.19 87 ALA A N 1
ATOM 753 C CA . ALA A 1 87 ? 8.082 1.262 1.965 1.00 95.19 87 ALA A CA 1
ATOM 754 C C . ALA A 1 87 ? 6.941 1.805 1.080 1.00 95.19 87 ALA A C 1
ATOM 756 O O . ALA A 1 87 ? 6.965 1.646 -0.144 1.00 95.19 87 ALA A O 1
ATOM 757 N N . TYR A 1 88 ? 5.945 2.463 1.682 1.00 95.38 88 TYR A N 1
ATOM 75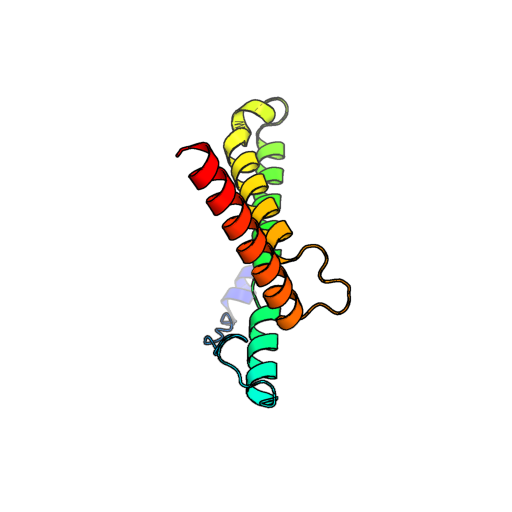8 C CA . TYR A 1 88 ? 4.839 3.092 0.959 1.00 95.38 88 TYR A CA 1
ATOM 759 C C . TYR A 1 88 ? 5.313 4.289 0.130 1.00 95.38 88 TYR A C 1
ATOM 761 O O . TYR A 1 88 ? 4.940 4.430 -1.036 1.00 95.38 88 TYR A O 1
ATOM 769 N N . GLN A 1 89 ? 6.158 5.133 0.717 1.00 95.12 89 GLN A N 1
ATOM 770 C CA . GLN A 1 89 ? 6.754 6.284 0.057 1.00 95.12 89 GLN A CA 1
ATOM 771 C C . GLN A 1 89 ? 7.629 5.838 -1.127 1.00 95.12 89 GLN A C 1
ATOM 773 O O . GLN A 1 89 ? 7.413 6.274 -2.260 1.00 95.12 89 GLN A O 1
ATOM 778 N N . ASP A 1 90 ? 8.516 4.867 -0.930 1.00 93.81 90 ASP A N 1
ATOM 779 C CA . ASP A 1 90 ? 9.355 4.316 -1.996 1.00 93.81 90 ASP A CA 1
ATOM 780 C C . ASP A 1 90 ? 8.509 3.775 -3.162 1.00 93.81 90 ASP A C 1
ATOM 782 O O . ASP A 1 90 ? 8.855 3.974 -4.329 1.00 93.81 90 ASP A O 1
ATOM 786 N N . ARG A 1 91 ? 7.352 3.163 -2.878 1.00 92.25 91 ARG A N 1
ATOM 787 C CA . ARG A 1 91 ? 6.442 2.627 -3.904 1.00 92.25 91 ARG A CA 1
ATOM 788 C C . ARG A 1 91 ? 5.623 3.704 -4.625 1.00 92.25 91 ARG A C 1
ATOM 790 O O . ARG A 1 91 ? 5.564 3.687 -5.852 1.00 92.25 91 ARG A O 1
ATOM 797 N N . TYR A 1 92 ? 5.008 4.638 -3.900 1.00 93.69 92 TYR A N 1
ATOM 798 C CA . TYR A 1 92 ? 3.964 5.520 -4.451 1.00 93.69 92 TYR A CA 1
ATOM 799 C C . TYR A 1 92 ? 4.329 7.005 -4.552 1.00 93.69 92 TYR A C 1
ATOM 801 O O . TYR A 1 92 ? 3.582 7.771 -5.164 1.00 93.69 92 TYR A O 1
ATOM 809 N N . GLN A 1 93 ? 5.455 7.437 -3.980 1.00 93.69 93 GLN A N 1
ATOM 810 C CA . GLN A 1 93 ? 5.879 8.838 -4.049 1.00 93.69 93 GLN A CA 1
ATOM 811 C C . GLN A 1 93 ? 6.129 9.272 -5.505 1.00 93.69 93 GLN A C 1
ATOM 813 O O . GLN A 1 93 ? 6.624 8.481 -6.309 1.00 93.69 93 GLN A O 1
ATOM 818 N N . ASP A 1 94 ? 5.780 10.521 -5.820 1.00 92.69 94 ASP A N 1
ATOM 819 C CA . ASP A 1 94 ? 6.047 11.212 -7.093 1.00 92.69 94 ASP A CA 1
ATOM 820 C C . ASP A 1 94 ? 5.402 10.606 -8.356 1.00 92.69 94 ASP A C 1
ATOM 822 O O . ASP A 1 94 ? 5.744 10.965 -9.479 1.00 92.69 94 ASP A O 1
ATOM 826 N N . LEU A 1 95 ? 4.377 9.756 -8.211 1.00 91.94 95 LEU A N 1
ATOM 827 C CA . LEU A 1 95 ? 3.605 9.245 -9.360 1.00 91.94 95 LEU A CA 1
ATOM 828 C C . LEU A 1 95 ? 2.691 10.309 -10.017 1.00 91.94 95 LEU A C 1
ATOM 830 O O . LEU A 1 95 ? 2.258 10.149 -11.170 1.00 91.94 95 LEU A O 1
ATOM 834 N N . GLY A 1 96 ? 2.412 11.400 -9.296 1.00 92.69 96 GLY A N 1
ATOM 835 C CA . GLY A 1 96 ? 1.522 12.491 -9.704 1.00 92.69 96 GLY A CA 1
ATOM 836 C C . GLY A 1 96 ? 0.031 12.128 -9.653 1.00 92.69 96 GLY A C 1
ATOM 837 O O . GLY A 1 96 ? -0.348 11.024 -9.274 1.00 92.69 96 GLY A O 1
ATOM 838 N N . ALA A 1 97 ? -0.837 13.065 -10.055 1.00 90.88 97 ALA A N 1
ATOM 839 C CA . ALA A 1 97 ? -2.294 12.867 -10.024 1.00 90.88 97 ALA A CA 1
ATOM 840 C C . ALA A 1 97 ? -2.768 11.757 -10.982 1.00 90.88 97 ALA A C 1
ATOM 842 O O . ALA A 1 97 ? -3.633 10.955 -10.640 1.00 90.88 97 ALA A O 1
ATOM 843 N N . HIS A 1 98 ? -2.159 11.670 -12.168 1.00 91.81 98 HIS A N 1
ATOM 844 C CA . HIS A 1 98 ? -2.400 10.600 -13.139 1.00 91.81 98 HIS A CA 1
ATOM 845 C C . HIS A 1 98 ? -1.446 9.428 -12.899 1.00 91.81 98 HIS A C 1
ATOM 847 O O . HIS A 1 98 ? -0.623 9.094 -13.758 1.00 91.81 98 HIS A O 1
ATOM 853 N N . TYR A 1 99 ? -1.493 8.864 -11.696 1.00 92.06 99 TYR A N 1
ATOM 854 C CA . TYR A 1 99 ? -0.712 7.689 -11.339 1.00 92.06 99 TYR A CA 1
ATOM 855 C C . TYR A 1 99 ? -1.246 6.445 -12.068 1.00 92.06 99 TYR A C 1
ATOM 857 O O . TYR A 1 99 ? -2.445 6.313 -12.326 1.00 92.06 99 TYR A O 1
ATOM 865 N N . SER A 1 100 ? -0.344 5.526 -12.406 1.00 92.19 100 SER A N 1
ATOM 866 C CA . SER A 1 100 ? -0.678 4.257 -13.054 1.00 92.19 100 SER A CA 1
ATOM 867 C C . SER A 1 100 ? 0.363 3.193 -12.720 1.00 92.19 100 SER A C 1
ATOM 869 O O . SER A 1 100 ? 1.508 3.514 -12.380 1.00 92.19 100 SER A O 1
ATOM 871 N N . ALA A 1 101 ? -0.007 1.924 -12.893 1.00 92.62 101 ALA A N 1
ATOM 872 C CA . ALA A 1 101 ? 0.902 0.792 -12.709 1.00 92.62 101 ALA A CA 1
ATOM 873 C C . ALA A 1 101 ? 2.165 0.907 -13.590 1.00 92.62 101 ALA A C 1
ATOM 875 O O . ALA A 1 101 ? 3.259 0.542 -13.166 1.00 92.62 101 ALA A O 1
ATOM 876 N N . ARG A 1 102 ? 2.050 1.508 -14.786 1.00 92.50 102 ARG A N 1
ATOM 877 C CA . ARG A 1 102 ? 3.186 1.754 -15.697 1.00 92.50 102 ARG A CA 1
ATOM 878 C C . ARG A 1 102 ? 4.224 2.694 -15.090 1.00 92.50 102 ARG A C 1
ATOM 880 O O . ARG A 1 102 ? 5.418 2.428 -15.183 1.00 92.50 102 ARG A O 1
ATOM 887 N N . LYS A 1 103 ? 3.771 3.782 -14.461 1.00 94.69 103 LYS A N 1
ATOM 888 C CA . LYS A 1 103 ? 4.659 4.733 -13.777 1.00 94.69 103 LYS A CA 1
ATOM 889 C C . LYS A 1 103 ? 5.308 4.101 -12.550 1.00 94.69 103 LYS A C 1
ATOM 891 O O . LYS A 1 103 ? 6.499 4.294 -12.333 1.00 94.69 103 LYS A O 1
ATOM 896 N N . CYS A 1 104 ? 4.552 3.296 -11.802 1.00 94.62 104 CYS A N 1
ATOM 897 C CA . CYS A 1 104 ? 5.091 2.524 -10.683 1.00 94.62 104 CYS A CA 1
ATOM 898 C C . CYS A 1 104 ? 6.216 1.580 -11.145 1.00 94.62 104 CYS A C 1
ATOM 900 O O . CYS A 1 104 ? 7.274 1.534 -10.521 1.00 94.62 104 CYS A O 1
ATOM 902 N N . LEU A 1 105 ? 6.030 0.888 -12.276 1.00 94.69 105 LEU A N 1
ATOM 903 C CA . LEU A 1 105 ? 7.060 0.025 -12.855 1.00 94.69 105 LEU A CA 1
ATOM 904 C C . LEU A 1 105 ? 8.292 0.817 -13.321 1.00 94.69 105 LEU A C 1
ATOM 906 O O . LEU A 1 105 ? 9.416 0.365 -13.118 1.00 94.69 105 LEU A O 1
ATOM 910 N N . ALA A 1 106 ? 8.105 1.985 -13.942 1.00 94.12 106 ALA A N 1
ATOM 911 C CA . ALA A 1 106 ? 9.215 2.846 -14.357 1.00 94.12 106 ALA A CA 1
ATOM 912 C C . ALA A 1 106 ? 10.066 3.280 -13.152 1.00 94.12 106 ALA A C 1
ATOM 914 O O . ALA A 1 106 ? 11.275 3.057 -13.154 1.00 94.12 106 ALA A O 1
ATOM 915 N N . LYS A 1 107 ? 9.420 3.760 -12.084 1.00 95.12 107 LYS A N 1
ATOM 916 C CA . LYS A 1 107 ? 10.086 4.117 -10.825 1.00 95.12 107 LYS A CA 1
ATOM 917 C C . LYS A 1 107 ? 10.837 2.931 -10.213 1.00 95.12 107 LYS A C 1
ATOM 919 O O . LYS A 1 107 ? 11.973 3.057 -9.767 1.00 95.12 107 LYS A O 1
ATOM 924 N N . GLN A 1 108 ? 10.220 1.748 -10.215 1.00 95.00 108 GLN A N 1
ATOM 925 C CA . GLN A 1 108 ? 10.873 0.537 -9.724 1.00 95.00 108 GLN A CA 1
ATOM 926 C C . GLN A 1 108 ? 12.129 0.205 -10.540 1.00 95.00 108 GLN A C 1
ATOM 928 O O . GLN A 1 108 ? 13.146 -0.166 -9.961 1.00 95.00 108 GLN A O 1
ATOM 933 N N . LYS A 1 109 ? 12.087 0.358 -11.869 1.00 95.69 109 LYS A N 1
ATOM 934 C CA . LYS A 1 109 ? 13.258 0.145 -12.731 1.00 95.69 109 LYS A CA 1
ATOM 935 C C . LYS A 1 109 ? 14.377 1.139 -12.430 1.00 95.69 109 LYS A C 1
ATOM 937 O O . LYS A 1 109 ? 15.524 0.714 -12.352 1.00 95.69 109 LYS A O 1
ATOM 942 N N . GLU A 1 110 ? 14.056 2.416 -12.240 1.00 95.56 110 GLU A N 1
ATOM 943 C CA . GLU A 1 110 ? 15.031 3.441 -11.839 1.00 95.56 110 GLU A CA 1
ATOM 944 C C . GLU A 1 110 ? 15.727 3.051 -10.532 1.00 95.56 110 GLU A C 1
ATOM 946 O O . GLU A 1 110 ? 16.952 2.941 -10.503 1.00 95.56 110 GLU A O 1
ATOM 951 N N . ARG A 1 111 ? 14.953 2.679 -9.505 1.00 94.25 111 ARG A N 1
ATOM 952 C CA . ARG A 1 111 ? 15.500 2.211 -8.224 1.00 94.25 111 ARG A CA 1
ATOM 953 C C . ARG A 1 111 ? 16.426 1.002 -8.390 1.00 94.25 111 ARG A C 1
ATOM 955 O O . ARG A 1 111 ? 17.530 0.991 -7.862 1.00 94.25 111 ARG A O 1
ATOM 962 N N . MET A 1 112 ? 16.020 0.000 -9.174 1.00 95.56 112 MET A N 1
ATOM 963 C CA . MET A 1 112 ? 16.850 -1.188 -9.428 1.00 95.56 112 MET A CA 1
ATOM 964 C C . MET A 1 112 ? 18.159 -0.845 -10.159 1.00 95.56 112 MET A C 1
ATOM 966 O O . MET A 1 112 ? 19.180 -1.503 -9.951 1.00 95.56 112 MET A O 1
ATOM 970 N N . LEU A 1 113 ? 18.154 0.162 -11.039 1.00 96.75 113 LEU A N 1
ATOM 971 C CA . LEU A 1 113 ? 19.364 0.628 -11.718 1.00 96.75 113 LEU A CA 1
ATOM 972 C C . LEU A 1 113 ? 20.310 1.347 -10.752 1.00 96.75 113 LEU A C 1
ATOM 974 O O . LEU A 1 113 ? 21.519 1.110 -10.819 1.00 96.75 113 LEU A O 1
ATOM 978 N N . GLU A 1 114 ? 19.771 2.176 -9.861 1.00 95.62 114 GLU A N 1
ATOM 979 C CA . GLU A 1 114 ? 20.524 2.872 -8.813 1.00 95.62 114 GLU A CA 1
ATOM 980 C C . GLU A 1 114 ? 21.132 1.891 -7.809 1.00 95.62 114 GLU A C 1
ATOM 982 O O . GLU A 1 114 ? 22.338 1.930 -7.576 1.00 95.62 114 GLU A O 1
ATOM 987 N N . GLU A 1 115 ? 20.340 0.947 -7.297 1.00 95.25 115 GLU A N 1
ATOM 988 C CA . GLU A 1 115 ? 20.803 -0.119 -6.401 1.00 95.25 115 GLU A CA 1
ATOM 989 C C . GLU A 1 115 ? 21.911 -0.948 -7.060 1.00 95.25 115 GLU A C 1
ATOM 991 O O . GLU A 1 115 ? 22.952 -1.209 -6.455 1.00 95.25 115 GLU A O 1
ATOM 996 N N . ARG A 1 116 ? 21.743 -1.308 -8.340 1.00 96.25 116 ARG A N 1
ATOM 997 C CA . ARG A 1 116 ? 22.770 -2.033 -9.098 1.00 96.25 116 ARG A CA 1
ATOM 998 C C . ARG A 1 116 ? 24.047 -1.212 -9.269 1.00 96.25 116 ARG A C 1
ATOM 1000 O O . ARG A 1 116 ? 25.135 -1.785 -9.244 1.00 96.25 116 ARG A O 1
ATOM 1007 N N . LYS A 1 117 ? 23.938 0.098 -9.497 1.00 96.44 117 LYS A N 1
ATOM 1008 C CA . LYS A 1 117 ? 25.098 0.991 -9.618 1.00 96.44 117 LYS A CA 1
ATOM 1009 C C . LYS A 1 117 ? 25.832 1.099 -8.279 1.00 96.44 117 LYS A C 1
ATOM 1011 O O . LYS A 1 117 ? 27.029 0.833 -8.243 1.00 96.44 117 LYS A O 1
ATOM 1016 N N . ALA A 1 118 ? 25.109 1.377 -7.197 1.00 95.50 118 ALA A N 1
ATOM 1017 C CA . ALA A 1 118 ? 25.663 1.460 -5.850 1.00 95.50 118 ALA A CA 1
ATOM 1018 C C . ALA A 1 118 ? 26.333 0.145 -5.422 1.00 95.50 118 ALA A C 1
ATOM 1020 O O . ALA A 1 118 ? 27.441 0.161 -4.896 1.00 95.50 118 ALA A O 1
ATOM 1021 N N . ALA A 1 119 ? 25.717 -1.005 -5.714 1.00 94.69 119 ALA A N 1
ATOM 1022 C CA . ALA A 1 119 ? 26.299 -2.312 -5.416 1.00 94.69 119 ALA A CA 1
ATOM 1023 C C . ALA A 1 119 ? 27.598 -2.573 -6.196 1.00 94.69 119 ALA A C 1
ATOM 1025 O O . ALA A 1 119 ? 28.536 -3.147 -5.648 1.00 94.69 119 ALA A O 1
ATOM 1026 N N . ARG A 1 120 ? 27.681 -2.139 -7.463 1.00 95.06 120 ARG A N 1
ATOM 1027 C CA . ARG A 1 120 ? 28.912 -2.245 -8.266 1.00 95.06 120 ARG A CA 1
ATOM 1028 C C . ARG A 1 120 ?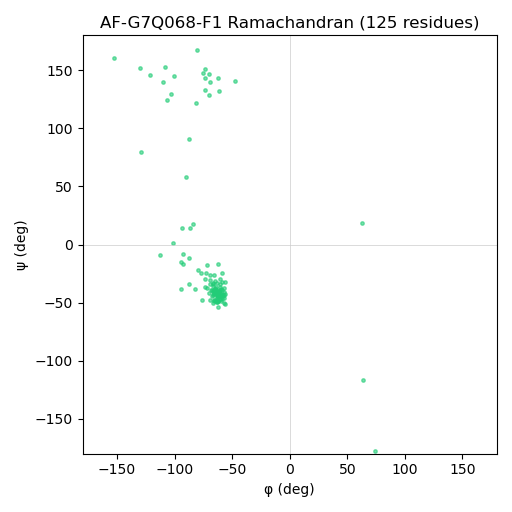 30.027 -1.357 -7.724 1.00 95.06 120 ARG A C 1
ATOM 1030 O O . ARG A 1 120 ? 31.161 -1.812 -7.653 1.00 95.06 120 ARG A O 1
ATOM 1037 N N . GLU A 1 121 ? 29.710 -0.122 -7.347 1.00 94.94 121 GLU A N 1
ATOM 1038 C CA . GLU A 1 121 ? 30.675 0.815 -6.757 1.00 94.94 121 GLU A CA 1
ATOM 1039 C C . GLU A 1 121 ? 31.157 0.330 -5.386 1.00 94.94 121 GLU A C 1
ATOM 1041 O O . GLU A 1 121 ? 32.355 0.343 -5.123 1.00 94.94 121 GLU A O 1
ATOM 1046 N N . ALA A 1 122 ? 30.254 -0.187 -4.548 1.00 94.00 122 ALA A N 1
ATOM 1047 C CA . ALA A 1 122 ? 30.605 -0.794 -3.268 1.00 94.00 122 ALA A CA 1
ATOM 1048 C C . ALA A 1 122 ? 31.505 -2.025 -3.450 1.00 94.00 122 ALA A C 1
ATOM 1050 O O . ALA A 1 122 ? 32.519 -2.137 -2.769 1.00 94.00 122 ALA A O 1
ATOM 1051 N N . ALA A 1 123 ? 31.182 -2.907 -4.404 1.00 93.94 123 ALA A N 1
ATOM 1052 C CA . ALA A 1 123 ? 32.009 -4.069 -4.720 1.00 93.94 123 ALA A CA 1
ATOM 1053 C C . ALA A 1 123 ? 33.408 -3.664 -5.217 1.00 93.94 123 ALA A C 1
ATOM 1055 O O . ALA A 1 123 ? 34.394 -4.251 -4.780 1.00 93.94 123 ALA A O 1
ATOM 1056 N N . ALA A 1 124 ? 33.492 -2.638 -6.072 1.00 91.69 124 ALA A N 1
ATOM 1057 C CA . ALA A 1 124 ? 34.753 -2.094 -6.577 1.00 91.69 124 ALA A CA 1
ATOM 1058 C C . ALA A 1 124 ? 35.576 -1.355 -5.505 1.00 91.69 124 ALA A C 1
ATOM 1060 O O . ALA A 1 124 ? 36.790 -1.274 -5.625 1.00 91.69 124 ALA A O 1
ATOM 1061 N N . ALA A 1 125 ? 34.937 -0.811 -4.464 1.00 86.81 125 ALA A N 1
ATOM 1062 C CA . ALA A 1 125 ? 35.622 -0.178 -3.335 1.00 86.81 125 ALA A CA 1
ATOM 1063 C C . ALA A 1 125 ? 36.165 -1.195 -2.315 1.00 86.81 125 ALA A C 1
ATOM 1065 O O . ALA A 1 125 ? 37.059 -0.872 -1.536 1.00 86.81 125 ALA A O 1
ATOM 1066 N N . THR A 1 126 ? 35.608 -2.409 -2.295 1.00 81.56 126 THR A N 1
ATOM 1067 C CA . THR A 1 126 ? 36.062 -3.518 -1.439 1.00 81.56 126 THR A CA 1
ATOM 1068 C C . THR A 1 126 ? 37.078 -4.451 -2.107 1.00 81.56 126 THR A C 1
ATOM 1070 O O . THR A 1 126 ? 37.608 -5.328 -1.427 1.00 81.56 126 THR A O 1
ATOM 1073 N N . SER A 1 127 ? 37.323 -4.286 -3.413 1.00 58.84 127 SER A N 1
ATOM 1074 C CA . SER A 1 127 ? 38.326 -5.017 -4.206 1.00 58.84 127 SER A CA 1
ATOM 1075 C C . SER A 1 127 ? 39.597 -4.201 -4.390 1.00 58.84 127 SER A C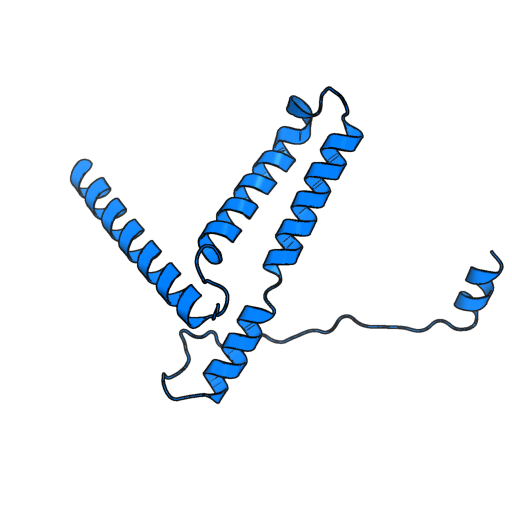 1
ATOM 1077 O O . SER A 1 127 ? 40.689 -4.774 -4.204 1.00 58.84 127 SER A O 1
#

Foldseek 3Di:
DVVVVVCVVPPDDDDDDDDDDADAPVPDDPPPVVSQVVNFVVVVPPCLVVVLVVLVVVLVVLCVVVPPCSVPPCPVSVVVNVVSVVVCCQQDPPCPPPRTSVSSVVSVVVVVVVVVVVVVVVVVVVD

Organism: Macaca fascicularis (NCBI:txid9541)

Sequence (127 aa):
EFIERQHAKNRYYYYHRQYRRVPDITECKENDILCLFEAEMQWRRDVDREIVNIIQARLKACQQREGHNYKQNCSKEVEQFTEVAKAYQDRYQDLGAHYSARKCLAKQKERMLEERKAAREAAAATS

InterPro domains:
  IPR019377 NADH-ubiquinone oxidoreductase, subunit 10 [PF10249] (3-117)
  IPR039993 NADH dehydrogenase [ubiquinone] 1 beta subcomplex subunit 10 [PTHR13094] (1-123)

Nearest PDB structures (foldseek):
  8rgt-assembly1_p  TM=9.905E-01  e=3.210E-16  Mus musculus
  6zkt-assembly1_Z  TM=9.927E-01  e=6.026E-16  Ovis aries
  7r44-assembly1_p  TM=9.917E-01  e=1.205E-15  Bos taurus
  6ztq-assembly1_p  TM=9.850E-01  e=3.745E-15  Mus musculus
  8esw-assembly1_BL  TM=9.265E-01  e=3.128E-08  Drosophila melanogaster

Mean predicted aligned error: 5.4 Å

Secondary structure (DSSP, 8-state):
-HHHHHHHHS--------PPP---TTTS-TT-HHHHHHHHHHHHH-THHHHHHHHHHHHHHHHHHHGGGHHHHTHHHHHHHHHHHHHHHHHHTT--SS--HHHHHHHHHHHHHHHHHHHHHHHHHH-

pLDDT: mean 93.13, std 4.14, range [58.84, 97.06]

Radius of gyration: 22.34 Å; Cα contacts (8 Å, |Δi|>4): 52; chains: 1; bounding box: 74×26×56 Å

Solvent-accessible surface area (backbone atoms only — not comparable to full-atom values): 7646 Å² total; per-residue (Å²): 109,77,65,58,57,53,46,66,76,62,74,82,88,85,80,86,87,84,80,80,90,70,69,52,68,88,79,42,57,96,86,41,62,68,53,45,50,52,20,38,54,49,59,72,62,57,61,61,69,59,53,52,51,52,44,52,50,51,37,53,51,43,41,68,74,46,57,91,56,26,79,73,73,39,46,65,47,50,52,55,39,52,55,50,49,48,56,49,43,75,60,61,60,90,50,64,93,82,55,50,58,68,55,44,51,51,53,51,49,52,50,55,51,49,53,52,49,52,51,50,52,52,53,61,72,76,107